Protein 3L4H (pdb70)

Secondary structure (DSSP, 8-state):
--TTSHHHHHHTSTTHHHHHHTSHHHHHHHHH-STTT--HHHHH-THHHHHHTT-HHHHHHH----TTSPPPTTEEEEE-TT--EEEEETTTTEEESS-S--S----

Organism: Homo sapiens (NCBI:txid9606)

InterPro domains:
  IPR000008 C2 domain [PF00168] (213-312)
  IPR000008 C2 domain [PS50004] (182-318)
  IPR000008 C2 domain [SM00239] (206-317)
  IPR000569 HECT domain [PF00632] (1302-1605)
  IPR000569 HECT domain [PS50237] (1271-1606)
  IPR000569 HECT domain [SM00119] (1269-1606)
  IPR000569 HECT domain [cd00078] (1250-1604)
  IPR001202 WW domain [PF00397] (831-860)
  IPR001202 WW domain [PS01159] (835-860)
  IPR001202 WW domain [PS01159] (1024-1049)
  IPR001202 WW domain [PS50020] (829-862)
  IPR001202 WW domain [PS50020] (1018-1051)
  IPR001202 WW domain [SM00456] (830-862)
  IPR001202 WW domain [SM00456] (1019-1051)
  IPR001202 WW domain [cd00201] (832-861)
  IPR001202 WW domain [cd00201] (1021-1051)
  IPR032348 E3 ubiquitin-protein ligase HECW1/2, N-terminal [PF16562] (65-183)
  IPR035892 C2 domain superfamily [G3DSA:2.60.40.150] (210-371)
  IPR035892 C2 domain superfamily [SSF49562] (213-311)
  IPR035983 HECT, E3 ligase catalytic domain [SSF56204] (1240-1600)

B-factor: mean 24.81, std 11.38, range [7.81, 88.13]

Structure (mmCIF, N/CA/C/O backbone):
data_3L4H
#
_entry.id   3L4H
#
_cell.length_a   26.079
_cell.length_b   44.082
_cell.length_c   39.610
_cell.angle_alpha   90.00
_cell.angle_beta   92.54
_cell.angle_gamma   90.00
#
_symmetry.space_group_name_H-M   'P 1 21 1'
#
loop_
_entity.id
_entity.type
_entity.pdbx_description
1 polymer 'E3 ubiquitin-protein ligase HECW1'
2 non-polymer 'ACETIC ACID'
3 water water
#
loop_
_atom_site.group_PDB
_atom_site.id
_atom_site.type_symbol
_atom_site.label_atom_id
_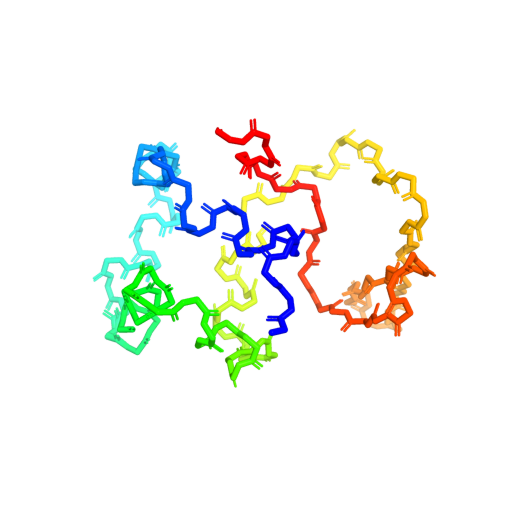atom_site.label_alt_id
_atom_site.label_comp_id
_atom_site.label_asym_id
_atom_site.label_entity_id
_atom_site.label_seq_id
_atom_site.pdbx_PDB_ins_code
_atom_site.Cartn_x
_atom_site.Cartn_y
_atom_site.Cartn_z
_atom_site.occupancy
_atom_site.B_iso_or_equiv
_atom_site.auth_seq_id
_atom_site.auth_comp_id
_atom_site.auth_asym_id
_atom_site.auth_atom_id
_atom_site.pdbx_PDB_model_num
ATOM 1 N N . LEU A 1 1 ? 10.252 40.742 24.985 1.00 36.29 948 LEU A N 1
ATOM 2 C CA . LEU A 1 1 ? 10.002 39.471 24.218 1.00 35.86 948 LEU A CA 1
ATOM 3 C C . LEU A 1 1 ? 8.959 38.574 24.880 1.00 32.60 948 LEU A C 1
ATOM 4 O O . LEU A 1 1 ? 8.871 38.475 26.133 1.00 31.72 948 LEU A O 1
ATOM 9 N N . LEU A 1 2 ? 8.187 37.903 24.029 1.00 31.80 949 LEU A N 1
ATOM 10 C CA . LEU A 1 2 ? 7.144 36.949 24.449 1.00 29.40 949 LEU A CA 1
ATOM 11 C C . LEU A 1 2 ? 5.980 37.586 25.204 1.00 26.95 949 LEU A C 1
ATOM 12 O O . LEU A 1 2 ? 5.243 36.887 25.872 1.00 25.60 949 LEU A O 1
ATOM 17 N N . LEU A 1 3 ? 5.821 38.907 25.125 1.00 27.53 950 LEU A N 1
ATOM 18 C CA . LEU A 1 3 ? 4.765 39.573 25.905 1.00 27.01 950 LEU A CA 1
ATOM 19 C C . LEU A 1 3 ? 3.410 39.131 25.473 1.00 26.72 950 LEU A C 1
ATOM 20 O O . LEU A 1 3 ? 2.470 39.213 26.251 1.00 27.99 950 LEU A O 1
ATOM 25 N N . GLN A 1 4 ? 3.302 38.656 24.229 1.00 27.19 951 GLN A N 1
ATOM 26 C CA . GLN A 1 4 ? 2.009 38.140 23.749 1.00 27.97 951 GLN A CA 1
ATOM 27 C C . GLN A 1 4 ? 1.919 36.612 23.741 1.00 25.96 951 GLN A C 1
ATOM 28 O O . GLN A 1 4 ? 0.962 36.040 23.187 1.00 27.23 951 GLN A O 1
ATOM 34 N N . SER A 1 5 ? 2.865 35.943 24.393 1.00 22.98 952 SER A N 1
ATOM 35 C CA . SER A 1 5 ? 2.792 34.504 24.504 1.00 21.91 952 SER A CA 1
ATOM 36 C C . SER A 1 5 ? 1.616 34.074 25.362 1.00 19.37 952 SER A C 1
ATOM 37 O O . SER A 1 5 ? 1.233 34.800 26.273 1.00 18.79 952 SER A O 1
ATOM 40 N N . PRO A 1 6 ? 1.072 32.882 25.098 1.00 18.15 953 PRO A N 1
ATOM 41 C CA . PRO A 1 6 ? 0.003 32.401 25.952 1.00 17.13 953 PRO A CA 1
ATOM 42 C C . PRO A 1 6 ? 0.401 32.366 27.430 1.00 15.55 953 PRO A C 1
ATOM 43 O O . PRO A 1 6 ? -0.402 32.756 28.300 1.00 15.27 953 PRO A O 1
ATOM 47 N N . ALA A 1 7 ? 1.632 31.942 27.732 1.00 15.46 954 ALA A N 1
ATOM 48 C CA . ALA A 1 7 ? 2.009 31.893 29.127 1.00 15.18 954 ALA A CA 1
ATOM 49 C C . ALA A 1 7 ? 2.035 33.288 29.773 1.00 15.50 954 ALA A C 1
ATOM 50 O O . ALA A 1 7 ? 1.573 33.440 30.910 1.00 15.80 954 ALA A O 1
ATOM 52 N N . VAL A 1 8 ? 2.557 34.308 29.098 1.00 16.28 955 VAL A N 1
ATOM 53 C CA . VAL A 1 8 ? 2.589 35.653 29.735 1.00 15.75 955 VAL A CA 1
ATOM 54 C C . VAL A 1 8 ? 1.189 36.178 29.889 1.00 14.84 955 VAL A C 1
ATOM 55 O O . VAL A 1 8 ? 0.801 36.740 30.924 1.00 14.47 955 VAL A O 1
ATOM 59 N N . LYS A 1 9 ? 0.398 35.963 28.865 1.00 14.92 956 LYS A N 1
ATOM 60 C CA . LYS A 1 9 ? -0.989 36.439 28.900 1.00 15.31 956 LYS A CA 1
ATOM 61 C C . LYS A 1 9 ? -1.733 35.876 30.083 1.00 15.79 956 LYS A C 1
ATOM 62 O O . LYS A 1 9 ? -2.469 36.597 30.765 1.00 15.35 956 LYS A O 1
ATOM 68 N N . PHE A 1 10 ? -1.538 34.574 30.338 1.00 14.43 957 PHE A N 1
ATOM 69 C CA . PHE A 1 10 ? -2.200 33.867 31.427 1.00 14.25 957 PHE A CA 1
ATOM 70 C C . PHE A 1 10 ? -1.644 34.301 32.760 1.00 13.68 957 PHE A C 1
ATOM 71 O O . PHE A 1 10 ? -2.407 34.688 33.654 1.00 13.79 957 PHE A O 1
ATOM 79 N N . ILE A 1 11 ? -0.318 34.251 32.923 1.00 12.42 958 ILE A N 1
ATOM 80 C CA . ILE A 1 11 ? 0.259 34.498 34.246 1.00 13.71 958 ILE A CA 1
ATOM 81 C C . ILE A 1 11 ? -0.021 35.925 34.706 1.00 13.76 958 ILE A C 1
ATOM 82 O O . ILE A 1 11 ? -0.266 36.147 35.898 1.00 13.94 958 ILE A O 1
ATOM 87 N N . THR A 1 12 ? -0.008 36.884 33.769 1.00 13.45 959 THR A N 1
ATOM 88 C CA . THR A 1 12 ? -0.179 38.328 34.134 1.00 14.31 959 THR A CA 1
ATOM 89 C C . THR A 1 12 ? -1.610 38.855 34.011 1.00 14.77 959 THR A C 1
ATOM 90 O O . THR A 1 12 ? -1.873 40.042 34.181 1.00 15.84 959 THR A O 1
ATOM 94 N N . ASN A 1 13 ? -2.558 37.950 33.729 1.00 15.40 960 ASN A N 1
ATOM 95 C CA . ASN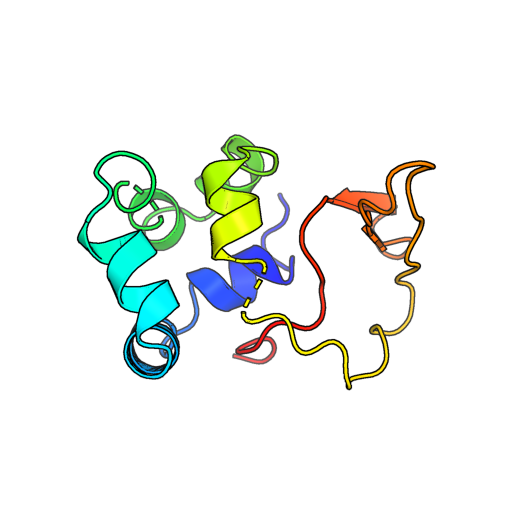 A 1 13 ? -3.963 38.328 33.595 1.00 15.08 960 ASN A CA 1
ATOM 96 C C . ASN A 1 13 ? -4.559 38.739 34.937 1.00 14.49 960 ASN A C 1
ATOM 97 O O . ASN A 1 13 ? -4.193 38.184 35.987 1.00 14.26 960 ASN A O 1
ATOM 102 N N . PRO A 1 14 ? -5.501 39.681 34.919 1.00 16.63 961 PRO A N 1
ATOM 103 C CA . PRO A 1 14 ? -6.190 40.112 36.140 1.00 17.43 961 PRO A CA 1
ATOM 104 C C . PRO A 1 14 ? -6.719 38.960 36.974 1.00 17.09 961 PRO A C 1
ATOM 105 O O . PRO A 1 14 ? -6.742 39.034 38.204 1.00 17.65 961 PRO A O 1
ATOM 109 N N . GLU A 1 15 ? -7.196 37.919 36.307 1.00 16.39 962 GLU A N 1
ATOM 110 C CA . GLU A 1 15 ? -7.875 36.804 36.985 1.00 15.56 962 GLU A CA 1
ATOM 111 C C . GLU A 1 15 ? -6.969 35.576 37.193 1.00 15.46 962 GLU A C 1
ATOM 112 O O . GLU A 1 15 ? -7.449 34.527 37.548 1.00 15.70 962 GLU A O 1
ATOM 118 N N . PHE A 1 16 ? -5.646 35.735 37.079 1.00 15.04 963 PHE A N 1
ATOM 119 C CA . PHE A 1 16 ? -4.765 34.591 37.307 1.00 14.31 963 PHE A CA 1
ATOM 120 C C . PHE A 1 16 ? -5.045 33.950 38.666 1.00 14.64 963 PHE A C 1
ATOM 121 O O . PHE A 1 16 ? -5.133 32.706 38.764 1.00 13.66 963 PHE A O 1
ATOM 129 N N . PHE A 1 17 ? -5.168 34.744 39.731 1.00 15.36 964 PHE A N 1
ATOM 130 C CA . PHE A 1 17 ? -5.264 34.071 41.005 1.00 16.20 964 PHE A CA 1
ATOM 131 C C . PHE A 1 17 ? -6.605 33.352 41.207 1.00 16.83 964 PHE A C 1
ATOM 132 O O . PHE A 1 17 ? -6.660 32.350 41.901 1.00 15.49 964 PHE A O 1
ATOM 140 N N . THR A 1 18 ? -7.674 33.893 40.622 1.00 15.19 965 THR A N 1
ATOM 141 C CA . THR A 1 18 ? -8.948 33.182 40.610 1.00 17.10 965 THR A CA 1
ATOM 142 C C . THR A 1 18 ? -8.848 31.828 39.925 1.00 16.89 965 THR A C 1
ATOM 143 O O . THR A 1 18 ? -9.330 30.832 40.450 1.00 17.94 965 THR A O 1
ATOM 147 N N . VAL A 1 19 ? -8.248 31.808 38.739 1.00 15.22 966 VAL A N 1
ATOM 148 C CA . VAL A 1 19 ? -8.076 30.543 38.016 1.00 15.35 966 VAL A CA 1
ATOM 149 C C . VAL A 1 19 ? -7.169 29.575 38.788 1.00 15.76 966 VAL A C 1
ATOM 150 O O . VAL A 1 19 ? -7.430 28.359 38.843 1.00 16.63 966 VAL A O 1
ATOM 154 N N . LEU A 1 20 ? -6.132 30.116 39.411 1.00 16.06 967 LEU A N 1
ATOM 155 C CA . LEU A 1 20 ? -5.260 29.302 40.251 1.00 16.56 967 LEU A CA 1
ATOM 156 C C . LEU A 1 20 ? -6.002 28.670 41.420 1.00 16.50 967 LEU A C 1
ATOM 157 O O . LEU A 1 20 ? -5.898 27.475 41.666 1.00 15.02 967 LEU A O 1
ATOM 162 N N . HIS A 1 21 ? -6.798 29.469 42.126 1.00 17.78 968 HIS A N 1
ATOM 163 C CA . HIS A 1 21 ? -7.467 28.929 43.313 1.00 20.92 968 HIS A CA 1
ATOM 164 C C . HIS A 1 21 ? -8.528 27.956 42.954 1.00 21.09 968 HIS A C 1
ATOM 165 O O . HIS A 1 21 ? -8.845 27.067 43.771 1.00 21.80 968 HIS A O 1
ATOM 172 N N . ALA A 1 22 ? -9.058 28.071 41.737 1.00 19.43 969 ALA A N 1
ATOM 173 C CA . ALA A 1 22 ? -10.056 27.112 41.235 1.00 20.20 969 ALA A CA 1
ATOM 174 C C . ALA A 1 22 ? -9.493 25.745 40.848 1.00 20.17 969 ALA A C 1
ATOM 175 O O . ALA A 1 22 ? -10.261 24.845 40.493 1.00 22.54 969 ALA A O 1
ATOM 177 N N . ASN A 1 23 ? -8.174 25.605 40.870 1.00 17.92 970 ASN A N 1
ATOM 178 C CA . ASN A 1 23 ? -7.532 24.347 40.553 1.00 17.00 970 ASN A CA 1
ATOM 179 C C . ASN A 1 23 ? -6.746 23.966 41.792 1.00 16.38 970 ASN A C 1
ATOM 180 O O . ASN A 1 23 ? -5.621 24.395 41.972 1.00 16.30 970 ASN A O 1
ATOM 185 N N . TYR A 1 24 ? -7.350 23.166 42.662 1.00 16.38 971 TYR A N 1
ATOM 186 C CA . TYR A 1 24 ? -6.730 22.865 43.951 1.00 16.48 971 TYR A CA 1
ATOM 187 C C . TYR A 1 24 ? -5.309 22.347 43.853 1.00 16.21 971 TYR A C 1
ATOM 188 O O . TYR A 1 24 ? -4.445 22.779 44.628 1.00 17.35 971 TYR A O 1
ATOM 197 N N . SER A 1 25 ? -5.025 21.419 42.934 1.00 15.79 972 SER A N 1
ATOM 198 C CA . SER A 1 25 ? -3.664 20.849 42.883 1.00 16.10 972 SER A CA 1
ATOM 199 C C . SER A 1 25 ? -2.673 21.886 42.358 1.00 15.77 972 SER A C 1
ATOM 200 O O . SER A 1 25 ? -1.514 21.907 42.777 1.00 15.42 972 SER A O 1
ATOM 203 N N . ALA A 1 26 ? -3.140 22.764 41.485 1.00 15.82 973 ALA A N 1
ATOM 204 C CA . ALA A 1 26 ? -2.267 23.830 40.974 1.00 15.31 973 ALA A CA 1
ATOM 205 C C . ALA A 1 26 ? -2.011 24.804 42.104 1.00 14.73 973 ALA A C 1
ATOM 206 O O . ALA A 1 26 ? -0.873 25.281 42.290 1.00 15.31 973 ALA A O 1
ATOM 208 N N . TYR A 1 27 ? -3.038 25.068 42.897 1.00 18.29 974 TYR A N 1
ATOM 209 C CA . TYR A 1 27 ? -2.874 25.906 44.065 1.00 18.98 974 TYR A CA 1
ATOM 210 C C . TYR A 1 27 ? -1.812 25.318 45.023 1.00 20.24 974 TYR A C 1
ATOM 211 O O . TYR A 1 27 ? -0.950 26.056 45.515 1.00 20.34 974 TYR A O 1
ATOM 220 N N . ARG A 1 28 ? -1.834 24.002 45.275 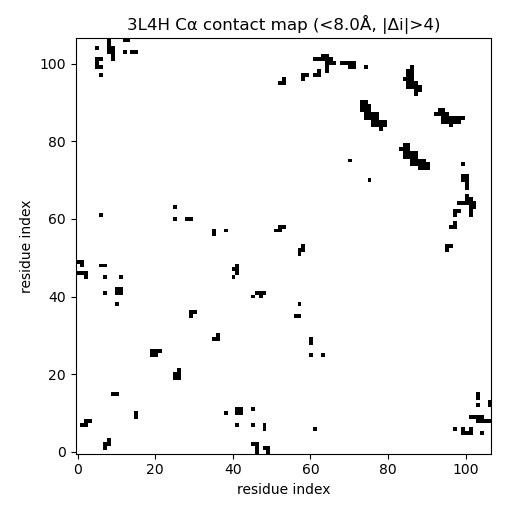1.00 19.99 975 ARG A N 1
ATOM 221 C CA . ARG A 1 28 ? -0.801 23.387 46.109 1.00 20.06 975 ARG A CA 1
ATOM 222 C C . ARG A 1 28 ? 0.588 23.559 45.531 1.00 20.53 975 ARG A C 1
ATOM 223 O O . ARG A 1 28 ? 1.533 23.858 46.270 1.00 21.87 975 ARG A O 1
ATOM 231 N N . VAL A 1 29 ? 0.736 23.353 44.216 1.00 20.39 976 VAL A N 1
ATOM 232 C CA . VAL A 1 29 ? 2.050 23.460 43.555 1.00 20.82 976 VAL A CA 1
ATOM 233 C C . VAL A 1 29 ? 2.587 24.877 43.763 1.00 20.88 976 VAL A C 1
ATOM 234 O O . VAL A 1 29 ? 3.723 25.023 44.174 1.00 22.74 976 VAL A O 1
ATOM 238 N N . PHE A 1 30 ? 1.774 25.902 43.495 1.00 19.45 977 PHE A N 1
ATOM 239 C CA . PHE A 1 30 ? 2.178 27.297 43.687 1.00 20.05 977 PHE A CA 1
ATOM 240 C C . PHE A 1 30 ? 2.485 27.616 45.144 1.00 23.17 977 PHE A C 1
ATOM 241 O O . PHE A 1 30 ? 3.513 28.196 45.451 1.00 23.46 977 PHE A O 1
ATOM 249 N N . THR A 1 31 ? 1.556 27.249 46.041 1.00 23.38 978 THR A N 1
ATOM 250 C CA . THR A 1 31 ? 1.571 27.767 47.406 1.00 25.94 978 THR A CA 1
ATOM 251 C C . THR A 1 31 ? 2.740 27.169 48.135 1.00 26.95 978 THR A C 1
ATOM 252 O O . THR A 1 31 ? 3.432 27.879 48.862 1.00 28.21 978 THR A O 1
ATOM 256 N N . SER A 1 32 ? 3.000 25.879 47.901 1.00 26.80 979 SER A N 1
ATOM 257 C CA . SER A 1 32 ? 4.012 25.205 48.675 1.00 29.07 979 SER A CA 1
ATOM 258 C C . SER A 1 32 ? 5.428 25.317 48.144 1.00 30.89 979 SER A C 1
ATOM 259 O O . SER A 1 32 ? 6.368 24.992 48.860 1.00 31.68 979 SER A O 1
ATOM 262 N N A SER A 1 33 ? 5.589 25.826 46.933 0.50 30.27 980 SER A N 1
ATOM 263 N N B SER A 1 33 ? 5.599 25.707 46.881 0.50 30.62 980 SER A N 1
ATOM 264 C CA A SER A 1 33 ? 6.919 26.030 46.386 0.50 31.63 980 SER A CA 1
ATOM 265 C CA B SER A 1 33 ? 6.948 25.787 46.292 0.50 32.37 980 SER A CA 1
ATOM 266 C C A SER A 1 33 ? 7.550 27.253 47.060 0.50 34.00 980 SER A C 1
ATOM 267 C C B SER A 1 33 ? 7.463 27.214 46.454 0.50 33.86 980 SER A C 1
ATOM 268 O O A SER A 1 33 ? 6.876 28.054 47.726 0.50 34.31 980 SER A O 1
ATOM 269 O O B SER A 1 33 ? 6.711 28.183 46.328 0.50 34.43 980 SER A O 1
ATOM 274 N N A THR A 1 34 ? 8.849 27.401 46.897 0.50 30.62 981 THR A N 1
ATOM 275 N N B THR A 1 34 ? 8.730 27.355 46.794 0.50 30.53 981 THR A N 1
ATOM 276 C CA A THR A 1 34 ? 9.449 28.706 47.116 0.50 30.81 981 THR A CA 1
ATOM 277 C CA B THR A 1 34 ? 9.278 28.688 47.001 0.50 29.88 981 THR A CA 1
ATOM 278 C C A THR A 1 34 ? 9.832 29.250 45.745 0.50 28.89 981 THR A C 1
ATOM 279 C C B THR A 1 34 ? 9.761 29.237 45.679 0.50 28.49 981 THR A C 1
ATOM 280 O O A THR A 1 34 ? 9.382 30.332 45.367 0.50 26.29 981 THR A O 1
ATOM 281 O O B THR A 1 34 ? 9.366 30.335 45.292 0.50 25.91 981 THR A O 1
ATOM 288 N N . CYS A 1 35 ? 10.606 28.475 44.976 1.00 29.89 982 CYS A N 1
ATOM 289 C CA . CYS A 1 35 ? 11.153 28.965 43.700 1.00 28.96 982 CYS A CA 1
ATOM 290 C C . CYS A 1 35 ? 10.077 29.234 42.655 1.00 25.07 982 CYS A C 1
ATOM 291 O O . CYS A 1 35 ? 10.152 30.219 41.915 1.00 22.71 982 CYS A O 1
ATOM 294 N N . LEU A 1 36 ? 9.102 28.334 42.550 1.00 23.58 983 LEU A N 1
ATOM 295 C CA . LEU A 1 36 ? 8.053 28.532 41.555 1.00 21.34 983 LEU A CA 1
ATOM 296 C C . LEU A 1 36 ? 7.229 29.772 41.894 1.00 19.14 983 LEU A C 1
ATOM 297 O O . LEU A 1 36 ? 6.984 30.640 41.029 1.00 17.89 983 LEU A O 1
ATOM 302 N N . LYS A 1 37 ? 6.808 29.871 43.150 1.00 18.11 984 LYS A N 1
ATOM 303 C CA . LYS A 1 37 ? 6.033 31.046 43.577 1.00 18.69 984 LYS A CA 1
ATOM 304 C C . LYS A 1 37 ? 6.846 32.321 43.314 1.00 17.54 984 LYS A C 1
ATOM 305 O O . LYS A 1 37 ? 6.338 33.295 42.769 1.00 17.61 984 LYS A O 1
ATOM 311 N N . HIS A 1 38 ? 8.125 32.303 43.641 1.00 18.05 985 HIS A N 1
ATOM 312 C CA . HIS A 1 38 ? 8.985 33.461 43.393 1.00 18.79 985 HIS A CA 1
ATOM 313 C C . HIS A 1 38 ? 9.038 33.827 41.891 1.00 18.62 985 HIS A C 1
ATOM 314 O O . HIS A 1 38 ? 8.940 35.007 41.515 1.00 18.22 985 HIS A O 1
ATOM 337 N N . ILE A 1 40 ? 6.851 33.067 39.563 1.00 15.41 987 ILE A N 1
ATOM 338 C CA . ILE A 1 40 ? 5.516 33.561 39.092 1.00 15.06 987 ILE A CA 1
ATOM 339 C C . ILE A 1 40 ? 5.300 35.011 39.522 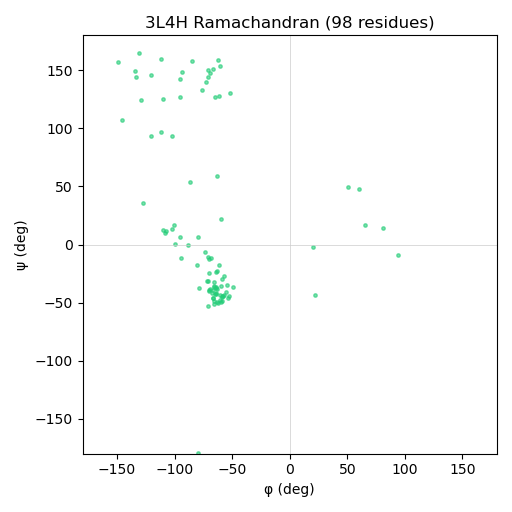1.00 15.87 987 ILE A C 1
ATOM 340 O O . ILE A 1 40 ? 4.844 35.859 38.729 1.00 16.06 987 ILE A O 1
ATOM 345 N N . LEU A 1 41 ? 5.654 35.310 40.766 1.00 16.08 988 LEU A N 1
ATOM 346 C CA . LEU A 1 41 ? 5.513 36.695 41.247 1.00 17.39 988 LEU A CA 1
ATOM 347 C C . LEU A 1 41 ? 6.464 37.654 40.493 1.00 17.19 988 LEU A C 1
ATOM 348 O O . LEU A 1 41 ? 6.095 38.785 40.255 1.00 18.10 988 LEU A O 1
ATOM 353 N N . LYS A 1 42 ? 7.669 37.205 40.133 1.00 16.70 989 LYS A N 1
ATOM 354 C CA . LYS A 1 42 ? 8.592 38.039 39.346 1.00 17.91 989 LYS A CA 1
ATOM 355 C C . LYS A 1 42 ? 8.006 38.316 37.976 1.00 15.80 989 LYS A C 1
ATOM 356 O O . LYS A 1 42 ? 8.106 39.408 37.490 1.00 15.59 989 LYS A O 1
ATOM 362 N N . VAL A 1 43 ? 7.411 37.310 37.336 1.00 15.32 990 VAL A N 1
ATOM 363 C CA . VAL A 1 43 ? 6.825 37.506 35.994 1.00 14.69 990 VAL A CA 1
ATOM 364 C C . VAL A 1 43 ? 5.662 38.467 36.079 1.00 14.74 990 VAL A C 1
ATOM 365 O O . VAL A 1 43 ? 5.518 39.354 35.237 1.00 15.54 990 VAL A O 1
ATOM 369 N N . ARG A 1 44 ? 4.832 38.303 37.104 1.00 15.35 991 ARG A N 1
ATOM 370 C CA . ARG A 1 44 ? 3.699 39.228 37.314 1.00 15.68 991 ARG A CA 1
ATOM 371 C C . ARG A 1 44 ? 4.140 40.675 37.519 1.00 17.34 991 ARG A C 1
ATOM 372 O O . ARG A 1 44 ? 3.479 41.587 37.055 1.00 18.52 991 ARG A O 1
ATOM 380 N N . ARG A 1 45 ? 5.276 40.893 38.195 1.00 16.79 992 ARG A N 1
ATOM 381 C CA . ARG A 1 45 ? 5.792 42.256 38.405 1.00 19.00 992 ARG A CA 1
ATOM 382 C C . ARG A 1 45 ? 6.497 42.798 37.148 1.00 18.38 992 ARG A C 1
ATOM 383 O O . ARG A 1 45 ? 6.406 43.973 36.823 1.00 19.73 992 ARG A O 1
ATOM 391 N N . ASP A 1 46 ? 7.220 41.943 36.441 1.00 18.04 993 ASP A N 1
ATOM 392 C CA . ASP A 1 46 ? 7.960 42.354 35.277 1.00 18.86 993 ASP A CA 1
ATOM 393 C C . ASP A 1 46 ? 7.948 41.211 34.286 1.00 18.11 993 ASP A C 1
ATOM 394 O O . ASP A 1 46 ? 8.625 40.197 34.487 1.00 16.76 993 ASP A O 1
ATOM 399 N N . ALA A 1 47 ? 7.181 41.373 33.205 1.00 21.23 994 ALA A N 1
ATOM 400 C CA . ALA A 1 47 ? 6.910 40.271 32.305 1.00 20.36 994 ALA A CA 1
ATOM 401 C C . ALA A 1 47 ? 8.130 39.860 31.499 1.00 20.42 994 ALA A C 1
ATOM 402 O O . ALA A 1 47 ? 8.134 38.788 30.875 1.00 20.06 994 ALA A O 1
ATOM 404 N N . ARG A 1 48 ? 9.174 40.685 31.516 1.00 21.04 995 ARG A N 1
ATOM 405 C CA . ARG A 1 48 ? 10.443 40.251 30.908 1.00 21.17 995 ARG A CA 1
ATOM 406 C C . ARG A 1 48 ? 10.938 38.947 31.548 1.00 19.06 995 ARG A C 1
ATOM 407 O O . ARG A 1 48 ? 11.628 38.157 30.888 1.00 19.44 995 ARG A O 1
ATOM 415 N N . ASN A 1 49 ? 10.566 38.700 32.814 1.00 17.37 996 ASN A N 1
ATOM 416 C CA . ASN A 1 49 ? 11.005 37.510 33.480 1.00 16.85 996 ASN A CA 1
ATOM 417 C C . ASN A 1 49 ? 10.515 36.210 32.859 1.00 17.54 996 ASN A C 1
ATOM 418 O O . ASN A 1 49 ? 11.122 35.166 33.060 1.00 19.16 996 ASN A O 1
ATOM 423 N N . PHE A 1 50 ? 9.413 36.252 32.110 1.00 17.03 997 PHE A N 1
ATOM 424 C CA . PHE A 1 50 ? 8.932 34.996 31.561 1.00 17.48 997 PHE A CA 1
ATOM 425 C C . PHE A 1 50 ? 9.952 34.464 30.553 1.00 16.95 997 PHE A C 1
ATOM 426 O O . PHE A 1 50 ? 10.340 33.303 30.629 1.00 17.00 997 PHE A O 1
ATOM 434 N N . GLU A 1 51 ? 10.374 35.285 29.593 1.00 16.74 998 GLU A N 1
ATOM 435 C CA . GLU A 1 51 ? 11.363 34.772 28.647 1.00 17.35 998 GLU A CA 1
ATOM 436 C C . GLU A 1 51 ? 12.579 34.236 29.390 1.00 17.39 998 GLU A C 1
ATOM 437 O O . GLU A 1 51 ? 13.209 33.261 28.941 1.00 16.93 998 GLU A O 1
ATOM 443 N N . ARG A 1 52 ? 12.940 34.872 30.505 1.00 16.55 999 ARG A N 1
ATOM 444 C CA . ARG A 1 52 ? 14.099 34.408 31.273 1.00 16.09 999 ARG A CA 1
ATOM 445 C C . ARG A 1 52 ? 13.880 33.028 31.882 1.00 17.08 999 ARG A C 1
ATOM 446 O O . ARG A 1 52 ? 14.812 32.246 31.962 1.00 19.50 999 ARG A O 1
ATOM 454 N N . TYR A 1 53 ? 12.644 32.699 32.240 1.00 15.05 1000 TYR A N 1
ATOM 455 C CA . TYR A 1 53 ? 12.379 31.423 32.926 1.00 14.49 1000 TYR A CA 1
ATOM 456 C C . TYR A 1 53 ? 11.681 30.422 32.030 1.00 15.66 1000 TYR A C 1
ATOM 457 O O . TYR A 1 53 ? 11.243 29.379 32.506 1.00 16.55 1000 TYR A O 1
ATOM 466 N N . GLN A 1 54 ? 11.631 30.723 30.731 1.00 16.69 1001 GLN A N 1
ATOM 467 C CA . GLN A 1 54 ? 10.646 30.098 29.822 1.00 19.54 1001 GLN A CA 1
ATOM 468 C C . GLN A 1 54 ? 10.720 28.594 29.754 1.00 20.83 1001 GLN A C 1
ATOM 469 O O . GLN A 1 54 ? 9.686 27.963 29.467 1.00 23.06 1001 GLN A O 1
ATOM 475 N N . HIS A 1 55 ? 11.907 28.022 29.958 1.00 19.20 1002 HIS A N 1
ATOM 476 C CA . HIS A 1 55 ? 12.011 26.557 29.839 1.00 21.14 1002 HIS A CA 1
ATOM 477 C C . HIS A 1 55 ? 12.211 25.866 31.203 1.00 20.11 1002 HIS A C 1
ATOM 478 O O . HIS A 1 55 ? 12.488 24.654 31.278 1.00 22.37 1002 HIS A O 1
ATOM 485 N N . ASN A 1 56 ? 12.063 26.640 32.267 1.00 19.29 1003 ASN A N 1
ATOM 486 C CA . ASN A 1 56 ? 12.303 26.104 33.610 1.00 18.42 1003 ASN A CA 1
ATOM 487 C C . ASN A 1 56 ? 11.309 24.985 33.806 1.00 19.73 1003 ASN A C 1
ATOM 488 O O . ASN A 1 56 ? 10.122 25.207 33.605 1.00 17.65 1003 ASN A O 1
ATOM 493 N N . ARG A 1 57 ? 11.762 23.794 34.199 1.00 18.36 1004 ARG A N 1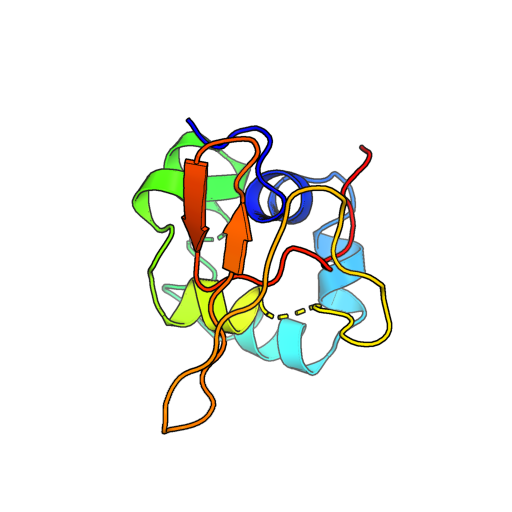
ATOM 494 C CA . ARG A 1 57 ? 10.840 22.659 34.202 1.00 20.57 1004 ARG A CA 1
ATOM 495 C C . ARG A 1 57 ? 9.678 22.782 35.166 1.00 19.28 1004 ARG A C 1
ATOM 496 O O . ARG A 1 57 ? 8.601 22.373 34.833 1.00 19.05 1004 ARG A O 1
ATOM 504 N N . ASP A 1 58 ? 9.886 23.350 36.336 1.00 19.46 1005 ASP A N 1
ATOM 505 C CA . ASP A 1 58 ? 8.799 23.530 37.294 1.00 20.50 1005 ASP A CA 1
ATOM 506 C C . ASP A 1 58 ? 7.760 24.566 36.839 1.00 18.53 1005 ASP A C 1
ATOM 507 O O . ASP A 1 58 ? 6.566 24.357 37.003 1.00 17.68 1005 ASP A O 1
ATOM 512 N N . LEU A 1 59 ? 8.218 25.638 36.210 1.00 16.16 1006 LEU A N 1
ATOM 513 C CA . LEU A 1 59 ? 7.309 26.646 35.686 1.00 14.53 1006 LEU A CA 1
ATOM 514 C C . LEU A 1 59 ? 6.484 26.023 34.526 1.00 14.20 1006 LEU A C 1
ATOM 515 O O . LEU A 1 59 ? 5.273 26.186 34.462 1.00 15.10 1006 LEU A O 1
ATOM 520 N N . VAL A 1 60 ? 7.144 25.316 33.624 1.00 13.87 1007 VAL A N 1
ATOM 521 C CA . VAL A 1 60 ? 6.441 24.670 32.497 1.00 14.90 1007 VAL A CA 1
ATOM 522 C C . VAL A 1 60 ? 5.388 23.681 33.033 1.00 14.51 1007 VAL A C 1
ATOM 523 O O . VAL A 1 60 ? 4.205 23.689 32.605 1.00 15.30 1007 VAL A O 1
ATOM 527 N N . ASN A 1 61 ? 5.779 22.873 34.019 1.00 14.26 1008 ASN A N 1
ATOM 528 C CA . ASN A 1 61 ? 4.869 21.831 34.497 1.00 15.25 1008 ASN A CA 1
ATOM 529 C C . ASN A 1 61 ? 3.684 22.509 35.160 1.00 15.57 1008 ASN A C 1
ATOM 530 O O . ASN A 1 61 ? 2.574 22.037 35.021 1.00 15.21 1008 ASN A O 1
ATOM 535 N N . PHE A 1 62 ? 3.938 23.581 35.897 1.00 15.90 1009 PHE A N 1
ATOM 536 C CA . PHE A 1 62 ? 2.858 24.310 36.582 1.00 14.42 1009 PHE A CA 1
ATOM 537 C C . PHE A 1 62 ? 1.891 24.902 35.580 1.00 14.66 1009 PHE A C 1
ATOM 538 O O . PHE A 1 62 ? 0.679 24.730 35.696 1.00 13.83 1009 PHE A O 1
ATOM 546 N N . ILE A 1 63 ? 2.386 25.595 34.562 1.00 13.98 1010 ILE A N 1
ATOM 547 C CA . ILE A 1 63 ? 1.448 26.214 33.618 1.00 14.34 1010 ILE A CA 1
ATOM 548 C C . ILE A 1 63 ? 0.672 25.135 32.856 1.00 14.76 1010 ILE A C 1
ATOM 549 O O . ILE A 1 63 ? -0.529 25.269 32.620 1.00 14.15 1010 ILE A O 1
ATOM 554 N N . ASN A 1 64 ? 1.348 24.039 32.538 1.00 14.94 1011 ASN A N 1
ATOM 555 C CA . ASN A 1 64 ? 0.650 22.931 31.826 1.00 15.36 1011 ASN A CA 1
ATOM 556 C C . ASN A 1 64 ? -0.485 22.290 32.632 1.00 15.74 1011 ASN A C 1
ATOM 557 O O . ASN A 1 64 ? -1.329 21.608 32.073 1.00 16.37 1011 ASN A O 1
ATOM 570 N N . PHE A 1 66 ? -2.878 23.782 33.656 1.00 15.73 1013 PHE A N 1
ATOM 571 C CA . PHE A 1 66 ? -4.045 24.537 33.218 1.00 15.68 1013 PHE A CA 1
ATOM 572 C C . PHE A 1 66 ? -4.435 24.264 31.797 1.00 16.37 1013 PHE A C 1
ATOM 573 O O . PHE A 1 66 ? -5.453 24.835 31.316 1.00 16.92 1013 PHE A O 1
ATOM 581 N N . ALA A 1 67 ? -3.660 23.421 31.108 1.00 16.18 1014 ALA A N 1
ATOM 582 C CA . ALA A 1 67 ? -3.931 23.177 29.683 1.00 17.52 1014 ALA A CA 1
ATOM 583 C C . ALA A 1 67 ? -5.168 22.324 29.529 1.00 19.36 1014 ALA A C 1
ATOM 584 O O . ALA A 1 67 ? -5.368 21.402 30.326 1.00 19.63 1014 ALA A O 1
ATOM 586 N N . ASP A 1 68 ? -5.991 22.655 28.523 1.00 20.38 1015 ASP A N 1
ATOM 587 C CA . ASP A 1 68 ? -7.210 21.929 28.219 1.00 23.01 1015 ASP A CA 1
ATOM 588 C C . ASP A 1 68 ? -7.034 21.227 26.886 1.00 21.46 1015 ASP A C 1
ATOM 589 O O . ASP A 1 68 ? -7.191 21.842 25.828 1.00 20.32 1015 ASP A O 1
ATOM 594 N N . THR A 1 69 ? -6.663 19.952 26.926 1.00 22.91 1016 THR A N 1
ATOM 595 C CA . THR A 1 69 ? -6.282 19.299 25.679 1.00 24.09 1016 THR A CA 1
ATOM 596 C C . THR A 1 69 ? -7.511 18.878 24.901 1.00 26.68 1016 THR A C 1
ATOM 597 O O . THR A 1 69 ? -7.384 18.233 23.850 1.00 28.08 1016 THR A O 1
ATOM 601 N N . ARG A 1 70 ? -8.695 19.273 25.374 1.00 26.27 1017 ARG A N 1
ATOM 602 C CA . ARG A 1 70 ? -9.921 19.069 24.591 1.00 28.97 1017 ARG A CA 1
ATOM 603 C C . ARG A 1 70 ? -10.095 20.145 23.522 1.00 28.05 1017 ARG A C 1
ATOM 604 O O . ARG A 1 70 ? -10.856 19.961 22.586 1.00 30.59 1017 ARG A O 1
ATOM 612 N N . LEU A 1 71 ? -9.380 21.259 23.662 1.00 25.06 1018 LEU A N 1
ATOM 613 C CA . LEU A 1 71 ? -9.513 22.358 22.732 1.00 25.59 1018 LEU A CA 1
ATOM 614 C C . LEU A 1 71 ? -8.633 22.168 21.516 1.00 26.05 1018 LEU A C 1
ATOM 615 O O . LEU A 1 71 ? -7.662 21.443 21.584 1.00 24.28 1018 LEU A O 1
ATOM 620 N N . GLU A 1 72 ? -8.978 22.836 20.418 1.00 29.34 1019 GLU A N 1
ATOM 621 C CA . GLU A 1 72 ? -8.171 22.803 19.198 1.00 31.62 1019 GLU A CA 1
ATOM 622 C C . GLU A 1 72 ? -6.922 23.605 19.504 1.00 30.04 1019 GLU A C 1
ATOM 623 O O . GLU A 1 72 ? -6.956 24.537 20.311 1.00 28.24 1019 GLU A O 1
ATOM 629 N N . LEU A 1 73 ? -5.800 23.268 18.884 1.00 26.22 1020 LEU A N 1
ATOM 630 C CA . LEU A 1 73 ? -4.642 24.136 19.068 1.00 26.32 1020 LEU A CA 1
ATOM 631 C C . LEU A 1 73 ? -4.953 25.415 18.310 1.00 27.73 1020 LEU A C 1
ATOM 632 O O . LEU A 1 73 ? -5.550 25.355 17.263 1.00 29.51 1020 LEU A O 1
ATOM 637 N N . PRO A 1 74 ? -4.532 26.573 18.827 1.00 27.24 1021 PRO A N 1
ATOM 638 C CA . PRO A 1 74 ? -4.750 27.817 18.093 1.00 28.65 1021 PRO A CA 1
ATOM 639 C C . PRO A 1 74 ? -4.084 27.853 16.732 1.00 28.36 1021 PRO A C 1
ATOM 640 O O . PRO A 1 74 ? -3.103 27.164 16.527 1.00 27.24 1021 PRO A O 1
ATOM 644 N N . ARG A 1 75 ? -4.631 28.638 15.811 1.00 31.85 1022 ARG A N 1
ATOM 645 C CA . ARG A 1 75 ? -4.121 28.716 14.445 1.00 32.75 1022 ARG A CA 1
ATOM 646 C C . ARG A 1 75 ? -2.621 28.988 14.480 1.00 31.65 1022 ARG A C 1
ATOM 647 O O . ARG A 1 75 ? -2.159 29.884 15.208 1.00 30.43 1022 ARG A O 1
ATOM 651 N N . GLY A 1 76 ? -1.876 28.176 13.716 1.00 31.19 1023 GLY A N 1
ATOM 652 C CA . GLY A 1 76 ? -0.446 28.365 13.534 1.00 31.15 1023 GLY A CA 1
ATOM 653 C C . GLY A 1 76 ? 0.427 27.563 14.487 1.00 28.42 1023 GLY A C 1
ATOM 654 O O . GLY A 1 76 ? 1.649 27.540 14.316 1.00 29.81 1023 GLY A O 1
ATOM 655 N N . TRP A 1 77 ? -0.184 26.926 15.491 1.00 25.65 1024 TRP A N 1
ATOM 656 C CA . TRP A 1 77 ? 0.557 26.084 16.446 1.00 22.76 1024 TRP A CA 1
ATOM 657 C C . TRP A 1 77 ? 0.532 24.637 15.993 1.00 23.37 1024 TRP A C 1
ATOM 658 O O . TRP A 1 77 ? -0.436 24.186 15.409 1.00 24.66 1024 TRP A O 1
ATOM 669 N N . GLU A 1 78 ? 1.588 23.891 16.289 1.00 23.39 1025 GLU A N 1
ATOM 670 C CA . GLU A 1 78 ? 1.664 22.478 15.968 1.00 23.86 1025 GLU A CA 1
ATOM 671 C C . GLU A 1 78 ? 2.162 21.758 17.220 1.00 22.69 1025 GLU A C 1
ATOM 672 O O . GLU A 1 78 ? 3.020 22.297 17.905 1.00 23.91 1025 GLU A O 1
ATOM 678 N N A ILE A 1 79 ? 1.629 20.572 17.527 0.70 23.23 1026 ILE A N 1
ATOM 679 N N B ILE A 1 79 ? 1.637 20.569 17.516 0.30 22.69 1026 ILE A N 1
ATOM 680 C CA A ILE A 1 79 ? 2.204 19.730 18.587 0.70 22.78 1026 ILE A CA 1
ATOM 681 C CA B ILE A 1 79 ? 2.221 19.731 18.562 0.30 21.87 1026 ILE A CA 1
ATOM 682 C C A ILE A 1 79 ? 3.183 18.715 17.994 0.70 24.10 1026 ILE A C 1
ATOM 683 C C B ILE A 1 79 ? 3.245 18.803 17.929 0.30 23.56 1026 ILE A C 1
ATOM 684 O O A ILE A 1 79 ? 2.951 18.186 16.908 0.70 25.69 1026 ILE A O 1
ATOM 685 O O B ILE A 1 79 ? 3.090 18.395 16.775 0.30 24.69 1026 ILE A O 1
ATOM 694 N N . LYS A 1 80 ? 4.303 18.489 18.667 1.00 33.65 1027 LYS A N 1
ATOM 695 C CA . LYS A 1 80 ? 5.225 17.443 18.248 1.00 34.40 1027 LYS A CA 1
ATOM 696 C C . LYS A 1 80 ? 5.466 16.606 19.465 1.00 34.01 1027 LYS A C 1
ATOM 697 O O . LYS A 1 80 ? 5.348 17.107 20.579 1.00 32.77 1027 LYS A O 1
ATOM 703 N N . THR A 1 81 ? 5.789 15.329 19.299 1.00 36.04 1028 THR A N 1
ATOM 704 C CA . THR A 1 81 ? 5.889 14.512 20.479 1.00 37.53 1028 THR A CA 1
ATOM 705 C C . THR A 1 81 ? 7.143 13.674 20.465 1.00 40.89 1028 THR A C 1
ATOM 706 O O . THR A 1 81 ? 7.600 13.184 19.416 1.00 44.03 1028 THR A O 1
ATOM 710 N N . ASP A 1 82 ? 7.682 13.521 21.666 1.00 41.44 1029 ASP A N 1
ATOM 711 C CA . ASP A 1 82 ? 8.818 12.660 21.992 1.00 46.42 1029 ASP A CA 1
ATOM 712 C C . ASP A 1 82 ? 8.527 11.195 21.729 1.00 50.20 1029 ASP A C 1
ATOM 713 O O . ASP A 1 82 ? 7.372 10.782 21.728 1.00 48.71 1029 ASP A O 1
ATOM 718 N N . GLN A 1 83 ? 9.587 10.395 21.573 1.00 56.65 1030 GLN A N 1
ATOM 719 C CA . GLN A 1 83 ? 9.476 8.946 21.642 1.00 62.85 1030 GLN A CA 1
ATOM 720 C C . GLN A 1 83 ? 8.981 8.504 23.032 1.00 62.70 1030 GLN A C 1
ATOM 721 O O . GLN A 1 83 ? 8.516 7.370 23.210 1.00 67.38 1030 GLN A O 1
ATOM 723 N N . GLN A 1 84 ? 9.084 9.406 24.005 1.00 58.67 1031 GLN A N 1
ATOM 724 C CA . GLN A 1 84 ? 8.617 9.163 25.369 1.00 59.27 1031 GLN A CA 1
ATOM 725 C C . GLN A 1 84 ? 7.248 9.813 25.580 1.00 54.19 1031 GLN A C 1
ATOM 726 O O . GLN A 1 84 ? 6.651 9.755 26.676 1.00 54.43 1031 GLN A O 1
ATOM 732 N N . GLY A 1 85 ? 6.763 10.438 24.515 1.00 49.87 1032 GLY A N 1
ATOM 733 C CA . GLY A 1 85 ? 5.439 11.022 24.527 1.00 47.68 1032 GLY A CA 1
ATOM 734 C C . GLY A 1 85 ? 5.383 12.384 25.199 1.00 44.92 1032 GLY A C 1
ATOM 735 O O . GLY A 1 85 ? 4.291 12.876 25.522 1.00 44.92 1032 GLY A O 1
ATOM 736 N N . LYS A 1 86 ? 6.542 12.998 25.421 1.00 43.27 1033 LYS A N 1
ATOM 737 C CA . LYS A 1 86 ? 6.545 14.377 25.873 1.00 41.44 1033 LYS A CA 1
ATOM 738 C C . LYS A 1 86 ? 6.223 15.260 24.684 1.00 36.66 1033 LYS A C 1
ATOM 739 O O . LYS A 1 86 ? 6.804 15.104 23.629 1.00 35.19 1033 LYS A O 1
ATOM 745 N N . SER A 1 87 ? 5.305 16.197 24.880 1.00 35.79 1034 SER A N 1
ATOM 746 C CA . SER A 1 87 ? 4.815 17.041 23.793 1.00 33.42 1034 SER A CA 1
ATOM 747 C C . SER A 1 87 ? 5.607 18.317 23.802 1.00 31.81 1034 SER A C 1
ATOM 748 O O . SER A 1 87 ? 5.942 18.839 24.864 1.00 33.13 1034 SER A O 1
ATOM 751 N N . PHE A 1 88 ? 5.914 18.840 22.625 1.00 29.03 1035 PHE A N 1
ATOM 752 C CA . PHE A 1 88 ? 6.327 20.221 22.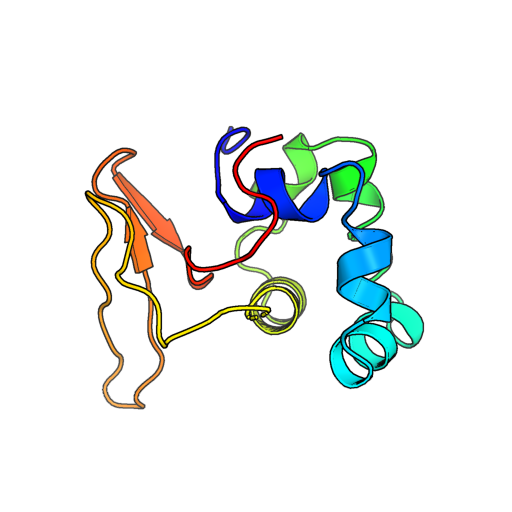583 1.00 30.04 1035 PHE A CA 1
ATOM 753 C C . PHE A 1 88 ? 5.573 20.951 21.525 1.00 29.04 1035 PHE A C 1
ATOM 754 O O . PHE A 1 88 ? 4.911 20.334 20.697 1.00 28.12 1035 PHE A O 1
ATOM 762 N N . PHE A 1 89 ? 5.637 22.270 21.596 1.00 19.66 1036 PHE A N 1
ATOM 763 C CA . PHE A 1 89 ? 4.640 23.120 20.908 1.00 20.11 1036 PHE A CA 1
ATOM 764 C C . PHE A 1 89 ? 5.372 24.132 20.104 1.00 21.63 1036 PHE A C 1
ATOM 765 O O . PHE A 1 89 ? 6.227 24.854 20.635 1.00 22.94 1036 PHE A O 1
ATOM 773 N N . VAL A 1 90 ? 5.058 24.158 18.817 1.00 21.70 1037 VAL A N 1
ATOM 774 C CA . VAL A 1 90 ? 5.730 25.050 17.899 1.00 22.29 1037 VAL A CA 1
ATOM 775 C C . VAL A 1 90 ? 4.722 26.116 17.493 1.00 22.78 1037 VAL A C 1
ATOM 776 O O . VAL A 1 90 ? 3.622 25.787 17.024 1.00 23.69 1037 VAL A O 1
ATOM 780 N N . ASP A 1 91 ? 5.090 27.382 17.690 1.00 23.31 1038 ASP A N 1
ATOM 781 C CA . ASP A 1 91 ? 4.266 28.489 17.284 1.00 25.24 1038 ASP A CA 1
ATOM 782 C C . ASP A 1 91 ? 4.883 29.018 15.999 1.00 27.34 1038 ASP A C 1
ATOM 783 O O . ASP A 1 91 ? 5.794 29.811 16.043 1.00 28.82 1038 ASP A O 1
ATOM 788 N N . HIS A 1 92 ? 4.401 28.549 14.856 1.00 28.15 1039 HIS A N 1
ATOM 789 C CA . HIS A 1 92 ? 5.010 28.922 13.591 1.00 31.12 1039 HIS A CA 1
ATOM 790 C C . HIS A 1 92 ? 4.696 30.383 13.284 1.00 34.26 1039 HIS A C 1
ATOM 791 O O . HIS A 1 92 ? 5.270 30.959 12.363 1.00 36.78 1039 HIS A O 1
ATOM 798 N N . ASN A 1 93 ? 3.785 30.979 14.053 1.00 35.16 1040 ASN A N 1
ATOM 799 C CA . ASN A 1 93 ? 3.449 32.411 13.917 1.00 40.31 1040 ASN A CA 1
ATOM 800 C C . ASN A 1 93 ? 4.619 33.286 14.321 1.00 41.86 1040 ASN A C 1
ATOM 801 O O . ASN A 1 93 ? 4.943 34.258 13.641 1.00 46.16 1040 ASN A O 1
ATOM 806 N N . SER A 1 94 ? 5.233 32.957 15.451 1.00 51.82 1041 SER A N 1
ATOM 807 C CA . SER A 1 94 ? 6.409 33.687 15.903 1.00 52.77 1041 SER A CA 1
ATOM 808 C C . SER A 1 94 ? 7.673 32.841 15.800 1.00 48.81 1041 SER A C 1
ATOM 809 O O . SER A 1 94 ? 8.722 33.215 16.327 1.00 50.25 1041 SER A O 1
ATOM 812 N N . ARG A 1 95 ? 7.565 31.711 15.101 1.00 45.68 1042 ARG A N 1
ATOM 813 C CA . ARG A 1 95 ? 8.708 30.839 14.819 1.00 44.10 1042 ARG A CA 1
ATOM 814 C C . ARG A 1 95 ? 9.492 30.510 16.115 1.00 41.31 1042 ARG A C 1
ATOM 815 O O . ARG A 1 95 ? 10.716 30.651 16.180 1.00 44.26 1042 ARG A O 1
ATOM 823 N N . ALA A 1 96 ? 8.748 30.081 17.139 1.00 36.75 1043 ALA A N 1
ATOM 824 C CA . ALA A 1 96 ? 9.272 29.826 18.475 1.00 34.24 1043 ALA A CA 1
ATOM 825 C C . ALA A 1 96 ? 8.737 28.502 18.964 1.00 29.86 1043 ALA A C 1
ATOM 826 O O . ALA A 1 96 ? 7.613 28.122 18.625 1.00 28.68 1043 ALA A O 1
ATOM 828 N N . THR A 1 97 ? 9.521 27.818 19.796 1.00 28.60 1044 THR A N 1
ATOM 829 C CA . THR A 1 97 ? 9.099 26.516 20.354 1.00 25.40 1044 THR A CA 1
ATOM 830 C C . THR A 1 97 ? 9.070 26.582 21.878 1.00 24.05 1044 THR A C 1
ATOM 831 O O . THR A 1 97 ? 9.895 27.276 22.472 1.00 25.68 1044 THR A O 1
ATOM 835 N N . THR A 1 98 ? 8.131 25.872 22.486 1.00 22.18 1045 THR A N 1
ATOM 836 C CA . THR A 1 98 ? 7.961 25.901 23.929 1.00 22.68 1045 THR A CA 1
ATOM 837 C C . THR A 1 98 ? 7.442 24.547 24.384 1.00 21.19 1045 THR A C 1
ATOM 838 O O . THR A 1 98 ? 6.812 23.800 23.596 1.00 21.58 1045 THR A O 1
ATOM 842 N N . PHE A 1 99 ? 7.676 24.224 25.655 1.00 20.00 1046 PHE A N 1
ATOM 843 C CA . PHE A 1 99 ? 7.077 23.038 26.235 1.00 19.13 1046 PHE A CA 1
ATOM 844 C C . PHE A 1 99 ? 5.718 23.345 26.817 1.00 17.89 1046 PHE A C 1
ATOM 845 O O . PHE A 1 99 ? 5.020 22.443 27.289 1.00 18.97 1046 PHE A O 1
ATOM 853 N N . ILE A 1 100 ? 5.296 24.604 26.732 1.00 17.84 1047 ILE A N 1
ATOM 854 C CA . ILE A 1 100 ? 4.010 25.002 27.355 1.00 16.67 1047 ILE A CA 1
ATOM 855 C C . ILE A 1 100 ? 2.912 24.944 26.301 1.00 18.34 1047 ILE A C 1
ATOM 856 O O . ILE A 1 100 ? 3.036 25.542 25.234 1.00 19.21 1047 ILE A O 1
ATOM 861 N N . ASP A 1 101 ? 1.847 24.224 26.635 1.00 17.29 1048 ASP A N 1
ATOM 862 C CA . ASP A 1 101 ? 0.651 24.065 25.793 1.00 17.61 1048 ASP A CA 1
ATOM 863 C C . ASP A 1 101 ? -0.016 25.437 25.657 1.00 16.87 1048 ASP A C 1
ATOM 864 O O . ASP A 1 101 ? -0.267 26.122 26.668 1.00 17.51 1048 ASP A O 1
ATOM 869 N N . PRO A 1 102 ? -0.266 25.876 24.415 1.00 16.37 1049 PRO A N 1
ATOM 870 C CA . PRO A 1 102 ? -0.973 27.143 24.214 1.00 17.34 1049 PRO A CA 1
ATOM 871 C C . PRO A 1 102 ? -2.478 27.125 24.657 1.00 17.23 1049 PRO A C 1
ATOM 872 O O . PRO A 1 102 ? -3.121 28.196 24.754 1.00 17.82 1049 PRO A O 1
ATOM 876 N N . ARG A 1 103 ? -3.037 25.943 24.941 1.00 16.65 1050 ARG A N 1
ATOM 877 C CA . ARG A 1 103 ? -4.457 25.834 25.284 1.00 17.19 1050 ARG A CA 1
ATOM 878 C C . ARG A 1 103 ? -4.731 26.060 26.781 1.00 16.90 1050 ARG A C 1
ATOM 879 O O . ARG A 1 103 ? -5.350 25.221 27.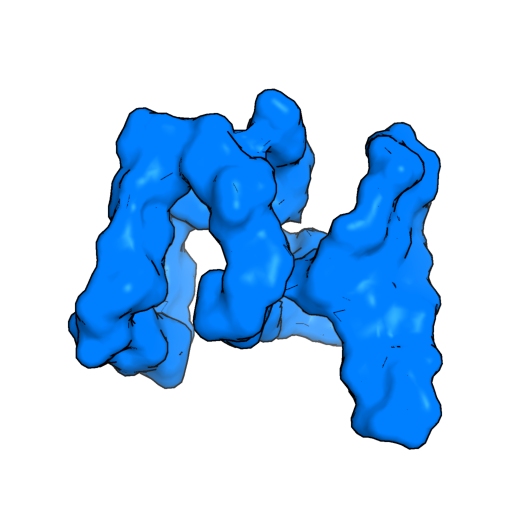436 1.00 17.57 1050 ARG A O 1
ATOM 887 N N . ILE A 1 104 ? -4.243 27.203 27.258 1.00 16.08 1051 ILE A N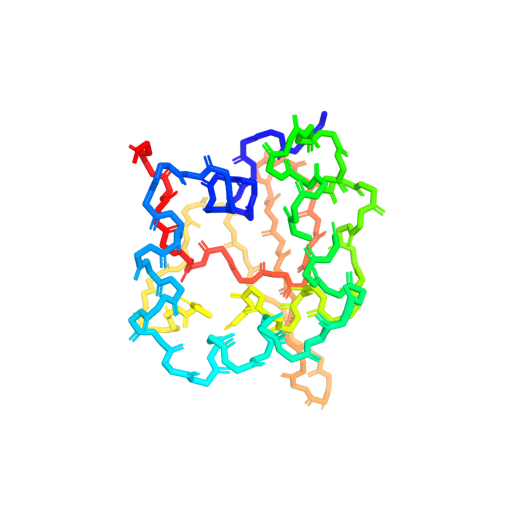 1
ATOM 888 C CA . ILE A 1 104 ? -4.353 27.660 28.634 1.00 15.43 1051 ILE A CA 1
ATOM 889 C C . ILE A 1 104 ? -5.273 28.875 28.703 1.00 15.22 1051 ILE A C 1
ATOM 890 O O . ILE A 1 104 ? -5.570 29.508 27.689 1.00 15.91 1051 ILE A O 1
ATOM 895 N N . PRO A 1 105 ? -5.803 29.137 29.887 1.00 16.57 1052 PRO A N 1
ATOM 896 C CA . PRO A 1 105 ? -6.888 30.119 29.957 1.00 17.21 1052 PRO A CA 1
ATOM 897 C C . PRO A 1 105 ? -6.367 31.571 29.922 1.00 15.84 1052 PRO A C 1
ATOM 898 O O . PRO A 1 105 ? -5.142 31.808 29.853 1.00 16.04 1052 PRO A O 1
ATOM 902 N N . LEU A 1 106 ? -7.295 32.533 29.997 1.00 16.63 1053 LEU A N 1
ATOM 903 C CA . LEU A 1 106 ? -6.944 33.939 30.189 1.00 16.34 1053 LEU A CA 1
ATOM 904 C C . LEU A 1 106 ? -6.071 34.493 29.070 1.00 17.27 1053 LEU A C 1
ATOM 905 O O . LEU A 1 106 ? -5.082 35.219 29.314 1.00 17.60 1053 LEU A O 1
ATOM 910 N N . GLN A 1 107 ? -6.495 34.217 27.844 1.00 17.12 1054 GLN A N 1
ATOM 911 C CA . GLN A 1 107 ? -5.730 34.603 26.660 1.00 18.59 1054 GLN A CA 1
ATOM 912 C C . GLN A 1 107 ? -6.166 35.928 26.063 1.00 21.45 1054 GLN A C 1
ATOM 913 O O . GLN A 1 107 ? -5.479 36.461 25.172 1.00 23.16 1054 GLN A O 1
ATOM 919 N N . ASN A 1 108 ? -7.305 36.450 26.511 1.00 21.82 1055 ASN A N 1
ATOM 920 C CA . ASN A 1 108 ? -7.895 37.602 25.856 1.00 24.92 1055 ASN A CA 1
ATOM 921 C C . ASN A 1 108 ? -8.225 38.774 26.739 1.00 26.15 1055 ASN A C 1
ATOM 922 O O . ASN A 1 108 ? -9.223 39.491 26.509 1.00 28.97 1055 ASN A O 1
ATOM 927 N N . GLY A 1 109 ? -7.387 38.997 27.728 1.00 24.93 1056 GLY A N 1
ATOM 928 C CA . GLY A 1 109 ? -7.503 40.185 28.537 1.00 27.31 1056 GLY A CA 1
ATOM 929 C C . GLY A 1 109 ? -8.377 39.979 29.739 1.00 26.30 1056 GLY A C 1
ATOM 930 O O . GLY A 1 109 ? -8.810 38.862 30.054 1.00 23.95 1056 GLY A O 1
#

Radius of gyration: 13.32 Å; Cα contacts (8 Å, |Δi|>4): 140; chains: 1; bounding box: 24×33×35 Å

Sequence (107 aa):
LLLQSPAVKFITNPEFFTVLHANYSAYRVFTSSSTTCLKHILKVRRDARNFERYQHNRDLVNFINFADTRLELPRGWEIIKTDQQGKSFFVDHNSRATTFIDPRIPLQNG

GO terms:
  GO:0061630 ubiquitin protein ligase activity (F, TAS)
  GO:0005829 cytosol (C, TAS)
  GO:0090090 negative regulation of canonical Wnt signaling pathway (P, TAS)
  GO:0005515 protein binding (F, IPI)
  GO:0005829 cytosol (C, IDA)

Solvent-accessible surface area: 6906 Å² total

Foldseek 3Di:
DCCLALVLLQLQFPCNVVLCVVPPVLVCLCPVDDVLVCSVVCNVPVVVCVVCQAPPSVQVSQLCADVVDDQPPQKDWDADPVGQIKIARNVVRDIGSHGSRHDRNPD

Nearest PDB structures (foldseek):
  3l4h-assembly1_A  TM=1.009E+00  e=6.705E-21  Homo sapiens
  4n7f-assembly2_B  TM=8.975E-01  e=7.525E-04  Homo sapiens
  5dws-assembly1_G  TM=8.760E-01  e=1.188E-03  Homo sapiens
  4rex-assembly1_A  TM=8.887E-01  e=1.353E-03  Homo sapiens
  2m3o-assembly1_W  TM=7.589E-01  e=7.525E-04  Homo sapiens